Protein AF-A0A3D2C2V0-F1 (afdb_monomer_lite)

pLDDT: mean 75.44, std 15.14, range [34.66, 94.25]

Sequence (99 aa):
LIKAEAEVHQLEEEKLKQAKIVNTLNMNNVMEHIGYFLEHLEELLIDTANPLKRAAFFGLIFDSMPTYAELSSGTPKLAPYLGLKQYFGTDLVPMCEVL

Foldseek 3Di:
DVVVVVVVVVVVVVVVVVVVVVVPPDVVVVVVVVVVCVVCVCCVLPVDPDVVSNVVVVCQQAPDDDDPVCVVVVNGHGDVVVVPPPPPPDPPDDDDDDD

Secondary structure (DSSP, 8-state):
-HHHHHHHHHHHHHHHHHHHHHTT--HHHHHHHHHHHHHTHHHHHHS-S-HHHHHHHHHTTBSSPPPHHHHHHT---B-GGGGGGGS---TTS------

Radius of gyration: 23.15 Å; chains: 1; bounding box: 63×36×58 Å

Structure (mmCIF, N/CA/C/O backbone):
data_AF-A0A3D2C2V0-F1
#
_entry.id   AF-A0A3D2C2V0-F1
#
loop_
_atom_site.group_PDB
_atom_site.id
_atom_site.type_symbol
_atom_site.label_atom_id
_atom_site.label_alt_id
_atom_site.label_comp_id
_atom_site.label_asym_id
_atom_site.label_entity_id
_atom_site.label_seq_id
_atom_site.pdbx_PDB_ins_code
_atom_site.Cartn_x
_atom_site.Cartn_y
_atom_site.Cartn_z
_atom_site.occupancy
_atom_site.B_iso_or_equiv
_atom_site.auth_seq_id
_atom_site.auth_comp_id
_atom_site.auth_asym_id
_atom_site.auth_atom_id
_atom_site.pdbx_PDB_model_num
ATOM 1 N N . LEU A 1 1 ? -36.959 19.236 35.083 1.00 63.09 1 LEU A N 1
ATOM 2 C CA . LEU A 1 1 ? -35.820 19.240 36.025 1.00 63.09 1 LEU A CA 1
ATOM 3 C C . LEU A 1 1 ? -35.274 17.823 36.183 1.00 63.09 1 LEU A C 1
ATOM 5 O O . LEU A 1 1 ? -34.287 17.543 35.527 1.00 63.09 1 LEU A O 1
ATOM 9 N N . ILE A 1 2 ? -36.002 16.889 36.805 1.00 82.44 2 ILE A N 1
ATOM 10 C CA . ILE A 1 2 ? -35.535 15.498 37.037 1.00 82.44 2 ILE A CA 1
ATOM 11 C C . ILE A 1 2 ? -35.073 14.743 35.767 1.00 82.44 2 ILE A C 1
ATOM 13 O O . ILE A 1 2 ? -34.065 14.048 35.793 1.00 82.44 2 ILE A O 1
ATOM 17 N N . LYS A 1 3 ? -35.770 14.885 34.628 1.00 88.94 3 LYS A N 1
ATOM 18 C CA . LYS A 1 3 ? -35.356 14.226 33.368 1.00 88.94 3 LYS A CA 1
ATOM 19 C C . LYS A 1 3 ? -34.037 14.758 32.803 1.00 88.94 3 LYS A C 1
ATOM 21 O O . LYS A 1 3 ? -33.236 13.973 32.320 1.00 88.94 3 LYS A O 1
ATOM 26 N N . ALA A 1 4 ? -33.831 16.072 32.874 1.00 82.06 4 ALA A N 1
ATOM 27 C CA . ALA A 1 4 ? -32.622 16.701 32.349 1.00 82.06 4 ALA A CA 1
ATOM 28 C C . ALA A 1 4 ? -31.400 16.341 33.208 1.00 82.06 4 ALA A C 1
ATOM 30 O O . ALA A 1 4 ? -30.327 16.093 32.678 1.00 82.06 4 ALA A O 1
ATOM 31 N N . GLU A 1 5 ? -31.576 16.244 34.528 1.00 88.25 5 GLU A N 1
ATOM 32 C CA . GLU A 1 5 ? -30.522 15.805 35.454 1.00 88.25 5 GLU A CA 1
ATOM 33 C C . GLU A 1 5 ? -30.117 14.343 35.213 1.00 88.25 5 GLU A C 1
ATOM 35 O O . GLU A 1 5 ? -28.929 14.028 35.203 1.00 88.25 5 GLU A O 1
ATOM 40 N N . ALA A 1 6 ? -31.087 13.461 34.949 1.00 90.62 6 ALA A N 1
ATOM 41 C CA . ALA A 1 6 ? -30.813 12.061 34.627 1.00 90.62 6 ALA A CA 1
ATOM 42 C C . ALA A 1 6 ? -30.048 11.903 33.300 1.00 90.62 6 ALA A C 1
ATOM 44 O O . ALA A 1 6 ? -29.134 11.088 33.205 1.00 90.62 6 ALA A O 1
ATOM 45 N N . GLU A 1 7 ? -30.401 12.699 32.291 1.00 92.50 7 GLU A N 1
ATOM 46 C CA . GLU A 1 7 ? -29.752 12.678 30.978 1.00 92.50 7 GLU A CA 1
ATOM 47 C C . GLU A 1 7 ? -28.306 13.193 31.044 1.00 92.50 7 GLU A C 1
ATOM 49 O O . GLU A 1 7 ? -27.402 12.567 30.493 1.00 92.50 7 GLU A O 1
ATOM 54 N N . VAL A 1 8 ? -28.056 14.271 31.799 1.00 92.94 8 VAL A N 1
ATOM 55 C CA . VAL A 1 8 ? -26.692 14.771 32.046 1.00 92.94 8 VAL A CA 1
ATOM 56 C C . VAL A 1 8 ? -25.840 13.709 32.742 1.00 92.94 8 VAL A C 1
ATOM 58 O O . VAL A 1 8 ? -24.731 13.428 32.293 1.00 92.94 8 VAL A O 1
ATOM 61 N N . HIS A 1 9 ? -26.371 13.059 33.780 1.00 92.31 9 HIS A N 1
ATOM 62 C CA . HIS A 1 9 ? -25.646 12.009 34.496 1.00 92.31 9 HIS A CA 1
ATOM 63 C C . HIS A 1 9 ? -25.314 10.812 33.587 1.00 92.31 9 HIS A C 1
ATOM 65 O O . HIS A 1 9 ? -24.229 10.233 33.677 1.00 92.31 9 HIS A O 1
ATOM 71 N N . GLN A 1 10 ? -26.226 10.432 32.691 1.00 94.06 10 GLN A N 1
ATOM 72 C CA . GLN A 1 10 ? -25.997 9.333 31.755 1.00 94.06 10 GLN A CA 1
ATOM 73 C C . GLN A 1 10 ? -24.884 9.666 30.749 1.00 94.06 10 GLN A C 1
ATOM 75 O O . GLN A 1 10 ? -23.982 8.855 30.530 1.00 94.06 10 GLN A O 1
ATOM 80 N N . LEU A 1 11 ? -24.894 10.885 30.203 1.00 92.25 11 LEU A N 1
ATOM 81 C CA . LEU A 1 11 ? -23.864 11.367 29.279 1.00 92.25 11 LEU A CA 1
ATOM 82 C C . LEU A 1 11 ? -22.484 11.480 29.947 1.00 92.25 11 LEU A C 1
ATOM 84 O O . LEU A 1 11 ? -21.464 11.184 29.320 1.00 92.25 11 LEU A O 1
ATOM 88 N N . GLU A 1 12 ? -22.426 11.870 31.222 1.00 92.75 12 GLU A N 1
ATOM 89 C CA . GLU A 1 12 ? -21.175 11.911 31.987 1.00 92.75 12 GLU A CA 1
ATOM 90 C C . GLU A 1 12 ? -20.579 10.514 32.200 1.00 92.75 12 GLU A C 1
ATOM 92 O O . GLU A 1 12 ? -19.373 10.323 32.012 1.00 92.75 12 GLU A O 1
ATOM 97 N N . GLU A 1 13 ? -21.409 9.514 32.510 1.00 91.38 13 GLU A N 1
ATOM 98 C CA . GLU A 1 13 ? -20.956 8.125 32.615 1.00 91.38 13 GLU A CA 1
ATOM 99 C C . GLU A 1 13 ? -20.445 7.569 31.282 1.00 91.38 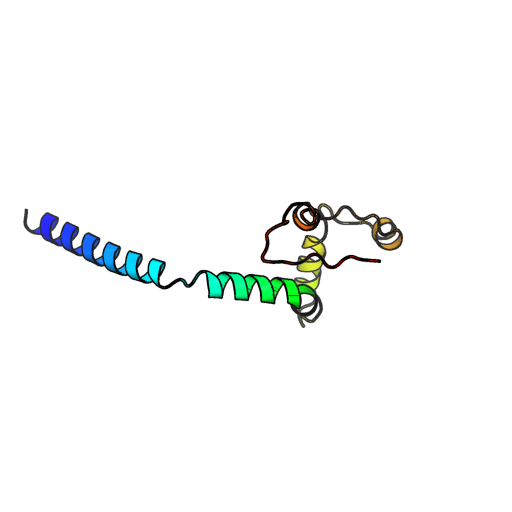13 GLU A C 1
ATOM 101 O O . GLU A 1 13 ? -19.426 6.871 31.248 1.00 91.38 13 GLU A O 1
ATOM 106 N N . GLU A 1 14 ? -21.137 7.854 30.178 1.00 89.44 14 GLU A N 1
ATOM 107 C CA . GLU A 1 14 ? -20.722 7.428 28.839 1.00 89.44 14 GLU A CA 1
ATOM 108 C C . GLU A 1 14 ? -19.392 8.058 28.431 1.00 89.44 14 GLU A C 1
ATOM 110 O O . GLU A 1 14 ? -18.497 7.360 27.943 1.00 89.44 14 GLU A O 1
ATOM 115 N N . LYS A 1 15 ? -19.212 9.351 28.714 1.00 86.69 15 LYS A N 1
ATOM 116 C CA . LYS A 1 15 ? -17.956 10.064 28.473 1.00 86.69 15 LYS A CA 1
ATOM 117 C C . LYS A 1 15 ? -16.808 9.474 29.292 1.00 86.69 15 LYS A C 1
ATOM 119 O O . LYS A 1 15 ? -15.708 9.302 28.767 1.00 86.69 15 LYS A O 1
ATOM 124 N N . LEU A 1 16 ? -17.055 9.113 30.553 1.00 83.31 16 LEU A N 1
ATOM 125 C CA . LEU A 1 16 ? -16.051 8.485 31.412 1.00 83.31 16 LEU A CA 1
ATOM 126 C C . LEU A 1 16 ? -15.664 7.087 30.900 1.00 83.31 16 LEU A C 1
ATOM 128 O O . LEU A 1 16 ? -14.482 6.745 30.876 1.00 83.31 16 LEU A O 1
ATOM 132 N N . LYS A 1 17 ? -16.642 6.296 30.435 1.00 81.00 17 LYS A N 1
ATOM 133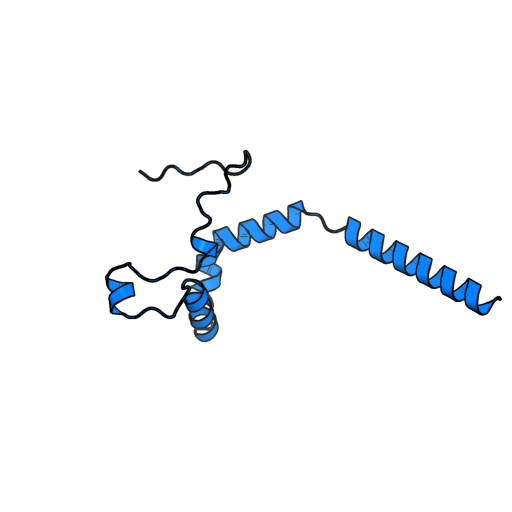 C CA . LYS A 1 17 ? -16.413 4.981 29.810 1.00 81.00 17 LYS A CA 1
ATOM 134 C C . LYS A 1 17 ? -15.595 5.112 28.518 1.00 81.00 17 LYS A C 1
ATOM 136 O O . LYS A 1 17 ? -14.618 4.386 28.351 1.00 81.00 17 LYS A O 1
ATOM 141 N N . GLN A 1 18 ? -15.921 6.072 27.650 1.00 72.69 18 GLN A N 1
ATOM 142 C CA . GLN A 1 18 ? -15.183 6.336 26.406 1.00 72.69 18 GLN A CA 1
ATOM 143 C C . GLN A 1 18 ? -13.754 6.831 26.664 1.00 72.69 18 GLN A C 1
ATOM 145 O O . GLN A 1 18 ? -12.813 6.326 26.055 1.00 72.69 18 GLN A O 1
ATOM 150 N N . ALA A 1 19 ? -13.554 7.741 27.623 1.00 67.31 19 ALA A N 1
ATOM 151 C CA . ALA A 1 19 ? -12.222 8.205 28.016 1.00 67.31 19 ALA A CA 1
ATOM 152 C C . ALA A 1 19 ? -11.350 7.074 28.591 1.00 67.31 19 ALA A C 1
ATOM 154 O O . ALA A 1 19 ? -10.130 7.069 28.413 1.00 67.31 19 ALA A O 1
ATOM 155 N N . LYS A 1 20 ? -11.966 6.088 29.255 1.00 65.44 20 LYS A N 1
ATOM 156 C CA . LYS A 1 20 ? -11.273 4.896 29.756 1.00 65.44 20 LYS A CA 1
ATOM 157 C C . LYS A 1 20 ? -10.825 3.980 28.614 1.00 65.44 20 LYS A C 1
ATOM 159 O O . LYS A 1 20 ? -9.711 3.483 28.665 1.00 65.44 20 LYS A O 1
ATOM 164 N N .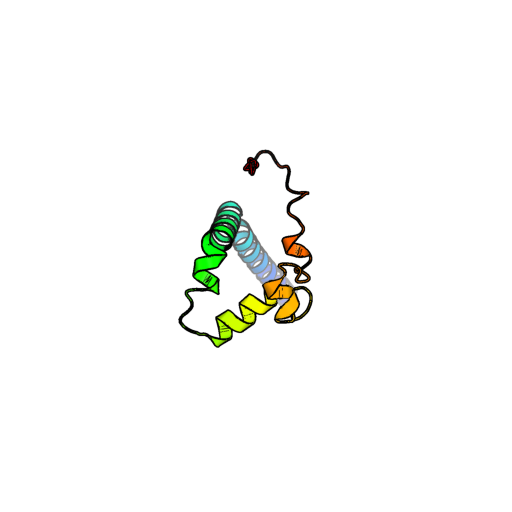 ILE A 1 21 ? -11.641 3.820 27.570 1.00 62.41 21 ILE A N 1
ATOM 165 C CA . ILE A 1 21 ? -11.299 3.037 26.368 1.00 62.41 21 ILE A CA 1
ATOM 166 C C . ILE A 1 21 ? -10.156 3.703 25.586 1.00 62.41 21 ILE A C 1
ATOM 168 O O . ILE A 1 21 ? -9.193 3.036 25.211 1.00 62.41 21 ILE A O 1
ATOM 172 N N . VAL A 1 22 ? -10.199 5.024 25.397 1.00 59.94 22 VAL A N 1
ATOM 173 C CA . VAL A 1 22 ? -9.128 5.756 24.696 1.00 59.94 22 VAL A CA 1
ATOM 174 C C . VAL A 1 22 ? -7.796 5.665 25.455 1.00 59.94 22 VAL A C 1
ATOM 176 O O . VAL A 1 22 ? -6.763 5.441 24.836 1.00 59.94 22 VAL A O 1
ATOM 179 N N . ASN A 1 23 ? -7.813 5.724 26.791 1.00 60.44 23 ASN A N 1
ATOM 180 C CA . ASN A 1 23 ? -6.610 5.521 27.613 1.00 60.44 23 ASN A CA 1
ATOM 181 C C . ASN A 1 23 ? -6.099 4.067 27.646 1.00 60.44 23 ASN A C 1
ATOM 183 O O . ASN A 1 23 ? -4.992 3.829 28.121 1.00 60.44 23 ASN A O 1
ATOM 187 N N . THR A 1 24 ? -6.875 3.090 27.162 1.00 60.44 24 THR A N 1
ATOM 188 C CA . THR A 1 24 ? -6.420 1.689 27.040 1.00 60.44 24 THR A CA 1
ATOM 189 C C . THR A 1 24 ? -5.740 1.382 25.708 1.00 60.44 24 THR A C 1
ATOM 191 O O . THR A 1 24 ? -5.160 0.306 25.562 1.00 60.44 24 THR A O 1
ATOM 194 N N . LEU A 1 25 ? -5.766 2.308 24.743 1.00 67.38 25 LEU A N 1
ATOM 195 C CA . LEU A 1 25 ? -5.000 2.168 23.509 1.00 67.38 25 LEU A CA 1
ATOM 196 C C . LEU A 1 25 ? -3.520 2.411 23.803 1.00 67.38 25 LEU A C 1
ATOM 198 O O . LEU A 1 25 ? -3.049 3.542 23.902 1.00 67.38 25 LEU A O 1
ATOM 202 N N . ASN A 1 26 ? -2.780 1.317 23.952 1.00 80.44 26 ASN A N 1
ATOM 203 C CA . ASN A 1 26 ? -1.336 1.370 24.073 1.00 80.44 26 ASN A CA 1
ATOM 204 C C . ASN A 1 26 ? -0.732 1.707 22.704 1.00 80.44 26 ASN A C 1
ATOM 206 O O . ASN A 1 26 ? -0.667 0.852 21.820 1.00 80.44 26 ASN A O 1
ATOM 210 N N . MET A 1 27 ? -0.287 2.953 22.538 1.00 79.69 27 MET A N 1
ATOM 211 C CA . MET A 1 27 ? 0.323 3.422 21.292 1.00 79.69 27 MET A CA 1
ATOM 212 C C . MET A 1 27 ? 1.547 2.585 20.888 1.00 79.69 27 MET A C 1
ATOM 214 O O . MET A 1 27 ? 1.781 2.402 19.699 1.00 79.69 27 MET A O 1
ATOM 218 N N . ASN A 1 28 ? 2.278 2.000 21.843 1.00 80.19 28 ASN A N 1
ATOM 219 C CA . ASN A 1 28 ? 3.406 1.120 21.530 1.00 80.19 28 ASN A CA 1
ATOM 220 C C . ASN A 1 28 ? 2.943 -0.146 20.799 1.00 80.19 28 ASN A C 1
ATOM 222 O O . ASN A 1 28 ? 3.554 -0.514 19.804 1.00 80.19 28 ASN A O 1
ATOM 226 N N . ASN A 1 29 ? 1.817 -0.743 21.211 1.00 82.38 29 ASN A N 1
ATOM 227 C CA . ASN A 1 29 ? 1.240 -1.893 20.503 1.00 82.38 29 ASN A CA 1
ATOM 228 C C . ASN A 1 29 ? 0.803 -1.514 19.082 1.00 82.38 29 ASN A C 1
ATOM 230 O O . ASN A 1 29 ? 0.935 -2.314 18.163 1.00 82.38 29 ASN A O 1
ATOM 234 N N . VAL A 1 30 ? 0.278 -0.299 18.888 1.00 82.31 30 VAL A N 1
ATOM 235 C CA . VAL A 1 30 ? -0.112 0.191 17.556 1.00 82.31 30 VAL A CA 1
ATOM 236 C C . VAL A 1 30 ? 1.119 0.328 16.660 1.00 82.31 30 VAL A C 1
ATOM 238 O O . VAL A 1 30 ? 1.104 -0.143 15.526 1.00 82.31 30 VAL A O 1
ATOM 241 N N . MET A 1 31 ? 2.192 0.928 17.176 1.00 82.62 31 MET A N 1
ATOM 242 C CA . MET A 1 31 ? 3.440 1.110 16.433 1.00 82.62 31 MET A CA 1
ATOM 243 C C . MET A 1 31 ? 4.133 -0.218 16.123 1.00 82.62 31 MET A C 1
ATOM 245 O O . MET A 1 31 ? 4.620 -0.387 15.011 1.00 82.62 31 MET A O 1
ATOM 249 N N . GLU A 1 32 ? 4.123 -1.174 17.052 1.00 85.75 32 GLU A N 1
ATOM 250 C CA . GLU A 1 32 ? 4.638 -2.530 16.832 1.00 85.75 32 GLU A CA 1
ATOM 251 C C . GLU A 1 32 ? 3.862 -3.246 15.718 1.00 85.75 32 GLU A C 1
ATOM 253 O O . GLU A 1 32 ? 4.460 -3.847 14.829 1.00 85.75 32 GLU A O 1
ATOM 258 N N . HIS A 1 33 ? 2.533 -3.106 15.694 1.00 79.88 33 HIS A N 1
ATOM 259 C CA . HIS A 1 33 ? 1.703 -3.686 14.638 1.00 79.88 33 HIS A CA 1
ATOM 260 C C . HIS A 1 33 ? 1.974 -3.060 13.266 1.00 79.88 33 HIS A C 1
ATOM 262 O O . HIS A 1 33 ? 2.041 -3.769 12.263 1.00 79.88 33 HIS A O 1
ATOM 268 N N . ILE A 1 34 ? 2.139 -1.734 13.218 1.00 79.38 34 ILE A N 1
ATOM 269 C CA . ILE A 1 34 ? 2.499 -1.018 11.989 1.00 79.38 34 ILE A CA 1
ATOM 270 C C . ILE A 1 34 ? 3.892 -1.450 11.516 1.00 79.38 34 ILE A C 1
ATOM 272 O O . ILE A 1 34 ? 4.059 -1.737 10.334 1.00 79.38 34 ILE A O 1
ATOM 276 N N . GLY A 1 35 ? 4.868 -1.533 12.423 1.00 81.19 35 GLY A N 1
ATOM 277 C CA . GLY A 1 35 ? 6.228 -1.982 12.119 1.00 81.19 35 GLY A CA 1
ATOM 278 C C . GLY A 1 35 ? 6.236 -3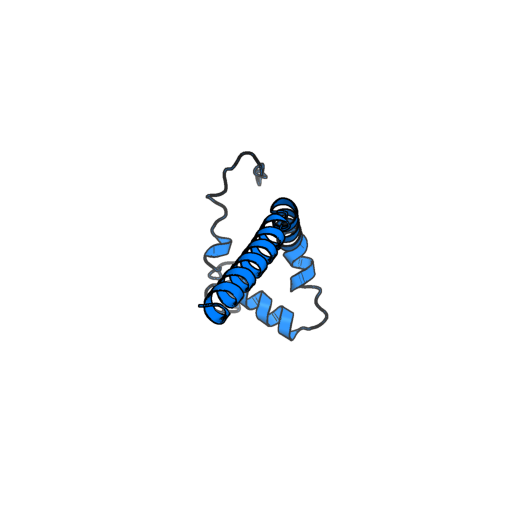.387 11.528 1.00 81.19 35 GLY A C 1
ATOM 279 O O . GLY A 1 35 ? 6.692 -3.572 10.404 1.00 81.19 35 GLY A O 1
ATOM 280 N N . TYR A 1 36 ? 5.609 -4.342 12.218 1.00 82.25 36 TYR A N 1
ATOM 281 C CA . TYR A 1 36 ? 5.467 -5.718 11.745 1.00 82.25 36 TYR A CA 1
ATOM 282 C C . TYR A 1 36 ? 4.828 -5.794 10.350 1.00 82.25 36 TYR A C 1
ATOM 284 O O . TYR A 1 36 ? 5.331 -6.491 9.470 1.00 82.25 36 TYR A O 1
ATOM 292 N N . PHE A 1 37 ? 3.750 -5.037 10.120 1.00 77.62 37 PHE A N 1
ATOM 293 C CA . PHE A 1 37 ? 3.057 -5.002 8.831 1.00 77.62 37 PHE A CA 1
ATOM 294 C C . PHE A 1 37 ? 3.944 -4.476 7.694 1.00 77.62 37 PHE A C 1
ATOM 296 O O . PHE A 1 37 ? 3.872 -4.978 6.574 1.00 77.62 37 PHE A O 1
ATOM 303 N N . LEU A 1 38 ? 4.772 -3.465 7.968 1.00 77.00 38 LEU A N 1
ATOM 304 C CA . LEU A 1 38 ? 5.697 -2.899 6.985 1.00 77.00 38 LEU A CA 1
ATOM 305 C C . LEU A 1 38 ? 6.909 -3.806 6.737 1.00 77.00 38 LEU A C 1
ATOM 307 O O . LEU A 1 38 ? 7.363 -3.899 5.600 1.00 77.00 38 LEU A O 1
ATOM 311 N N . GLU A 1 39 ? 7.407 -4.493 7.765 1.00 77.56 39 GLU A N 1
ATOM 312 C CA . GLU A 1 39 ? 8.512 -5.456 7.654 1.00 77.56 39 GLU A CA 1
ATOM 313 C C . GLU A 1 39 ? 8.115 -6.709 6.861 1.00 77.56 39 GLU A C 1
ATOM 315 O O . GLU A 1 39 ? 8.910 -7.216 6.076 1.00 77.56 39 GLU A O 1
ATOM 320 N N . HIS A 1 40 ? 6.869 -7.168 7.008 1.00 77.19 40 HIS A N 1
ATOM 321 C CA . HIS A 1 40 ? 6.349 -8.389 6.374 1.00 77.19 40 HIS A CA 1
ATOM 322 C C . HIS A 1 40 ? 5.415 -8.068 5.199 1.00 77.19 40 HIS A C 1
ATOM 324 O O . HIS A 1 40 ? 4.565 -8.872 4.806 1.00 77.19 40 HIS A O 1
ATOM 330 N N . LEU A 1 41 ? 5.555 -6.870 4.625 1.00 70.62 41 LEU A N 1
ATOM 331 C CA . LEU A 1 41 ? 4.716 -6.404 3.527 1.00 70.62 41 LEU A CA 1
ATOM 332 C C . LEU A 1 41 ? 4.820 -7.349 2.319 1.00 70.62 41 LEU A C 1
ATOM 334 O O . LEU A 1 41 ? 3.821 -7.644 1.675 1.00 70.62 41 LEU A O 1
ATOM 338 N N . GLU A 1 42 ? 6.009 -7.878 2.033 1.00 63.44 42 GLU A N 1
ATOM 339 C CA . GLU A 1 42 ? 6.211 -8.835 0.942 1.00 63.44 42 GLU A CA 1
ATOM 340 C C . GLU A 1 42 ? 5.375 -10.109 1.133 1.00 63.44 42 GLU A C 1
ATOM 342 O O . GLU A 1 42 ? 4.633 -10.497 0.234 1.00 63.44 42 GLU A O 1
ATOM 347 N N . GLU A 1 43 ? 5.403 -10.708 2.322 1.00 66.56 43 GLU A N 1
ATOM 348 C CA . GLU A 1 43 ? 4.623 -11.908 2.650 1.00 66.56 43 GLU A CA 1
ATOM 349 C C . GLU A 1 43 ? 3.113 -11.630 2.560 1.00 66.56 43 GLU A C 1
ATOM 351 O O . GLU A 1 43 ? 2.346 -12.405 1.986 1.00 66.56 43 GLU A O 1
ATOM 356 N N . LEU A 1 44 ? 2.675 -10.464 3.041 1.00 62.38 44 LEU A N 1
ATOM 357 C CA . LEU A 1 44 ? 1.267 -10.061 3.037 1.00 62.38 44 LEU A CA 1
ATOM 358 C C . LEU A 1 44 ? 0.727 -9.709 1.645 1.00 62.38 44 LEU A C 1
ATOM 360 O O . LEU A 1 44 ? -0.459 -9.914 1.376 1.00 62.38 44 LEU A O 1
ATOM 364 N N . LEU A 1 45 ? 1.554 -9.160 0.755 1.00 62.94 45 LEU A N 1
ATOM 365 C CA . LEU A 1 45 ? 1.117 -8.770 -0.586 1.00 62.94 45 LEU A CA 1
ATOM 366 C C . LEU A 1 45 ? 1.360 -9.884 -1.613 1.00 62.94 45 LEU A C 1
ATOM 368 O O . LEU A 1 45 ? 0.525 -10.072 -2.499 1.00 62.94 45 LEU A O 1
ATOM 372 N N . ILE A 1 46 ? 2.451 -10.646 -1.495 1.00 62.28 46 ILE A N 1
ATOM 373 C CA . ILE A 1 46 ? 2.874 -11.650 -2.483 1.00 62.28 46 ILE A CA 1
ATOM 374 C C . ILE A 1 46 ? 2.340 -13.052 -2.155 1.00 62.28 46 ILE A C 1
ATOM 376 O O . ILE A 1 46 ? 1.880 -13.732 -3.084 1.00 62.28 46 ILE A O 1
ATOM 380 N N . ASP A 1 47 ? 2.317 -13.450 -0.876 1.00 61.81 47 ASP A N 1
ATOM 381 C CA . ASP A 1 47 ? 1.946 -14.807 -0.425 1.00 61.81 47 ASP A CA 1
ATOM 382 C C . ASP A 1 47 ? 0.445 -14.960 -0.098 1.00 61.81 47 ASP A C 1
ATOM 384 O O . ASP A 1 47 ? -0.029 -15.955 0.454 1.00 61.81 47 ASP A O 1
ATOM 388 N N . THR A 1 48 ? -0.375 -13.978 -0.488 1.00 61.16 48 THR A N 1
ATOM 389 C CA . THR A 1 48 ? -1.829 -14.126 -0.395 1.00 61.16 48 THR A CA 1
ATOM 390 C C . THR A 1 48 ? -2.341 -15.105 -1.451 1.00 61.16 48 THR A C 1
ATOM 392 O O . THR A 1 48 ? -2.235 -14.876 -2.654 1.00 61.16 48 THR A O 1
ATOM 395 N N . ALA A 1 49 ? -3.029 -16.162 -1.005 1.00 63.53 49 ALA A N 1
ATOM 396 C CA . ALA A 1 49 ? -3.704 -17.138 -1.872 1.00 63.53 49 ALA A CA 1
ATOM 397 C C . ALA A 1 49 ? -4.750 -16.517 -2.830 1.00 63.53 49 ALA A C 1
ATOM 399 O O . ALA A 1 49 ? -5.264 -17.196 -3.718 1.00 63.53 49 ALA A O 1
ATOM 400 N N . ASN A 1 50 ? -5.094 -15.234 -2.653 1.00 77.31 50 ASN A N 1
ATOM 401 C CA . ASN A 1 50 ? -6.036 -14.511 -3.498 1.00 77.31 50 ASN A CA 1
ATOM 402 C C . ASN A 1 50 ? -5.297 -13.628 -4.529 1.00 77.31 50 ASN A C 1
ATOM 404 O O . ASN A 1 50 ? -4.893 -12.507 -4.200 1.00 77.31 50 ASN A O 1
ATOM 408 N N . PRO A 1 51 ? -5.194 -14.067 -5.796 1.00 76.12 51 PRO A N 1
ATOM 409 C CA . PRO A 1 51 ? -4.469 -13.335 -6.834 1.00 76.12 51 PRO A CA 1
ATOM 410 C C . PRO A 1 51 ? -5.076 -11.963 -7.164 1.00 76.12 51 PRO A C 1
ATOM 412 O O . PRO A 1 51 ? -4.351 -11.079 -7.617 1.00 76.12 51 PRO A O 1
ATOM 415 N N . LEU A 1 52 ? -6.374 -11.747 -6.910 1.00 80.06 52 LEU A N 1
ATOM 416 C CA . LEU A 1 52 ? -7.016 -10.444 -7.124 1.00 80.06 52 LEU A CA 1
ATOM 417 C C . LEU A 1 52 ? -6.575 -9.420 -6.078 1.00 80.06 52 LEU A C 1
ATOM 419 O O . LEU A 1 52 ? -6.330 -8.265 -6.419 1.00 80.06 52 LEU A O 1
ATOM 423 N N . LYS A 1 53 ? -6.432 -9.838 -4.815 1.00 76.31 53 LYS A N 1
ATOM 424 C CA . LYS A 1 53 ? -5.911 -8.959 -3.758 1.00 76.31 53 LYS A CA 1
ATOM 425 C C . LYS A 1 53 ? -4.456 -8.595 -4.025 1.00 76.31 53 LYS A C 1
ATOM 427 O O . LYS A 1 53 ? -4.116 -7.420 -3.963 1.00 76.31 53 LYS A O 1
ATOM 432 N N . ARG A 1 54 ? -3.635 -9.568 -4.427 1.00 75.06 54 ARG A N 1
ATOM 433 C CA . ARG A 1 54 ? -2.247 -9.324 -4.839 1.00 75.06 54 ARG A CA 1
ATOM 434 C C . ARG A 1 54 ? -2.148 -8.329 -5.995 1.00 75.06 54 ARG A C 1
ATOM 436 O O . ARG A 1 54 ? -1.327 -7.423 -5.941 1.00 75.06 54 ARG A O 1
ATOM 443 N N . ALA A 1 55 ? -3.000 -8.454 -7.012 1.00 79.94 55 ALA A N 1
ATOM 444 C CA . ALA A 1 55 ? -3.039 -7.493 -8.115 1.00 79.94 55 ALA A CA 1
ATOM 445 C C . ALA A 1 55 ? -3.438 -6.081 -7.645 1.00 79.94 55 ALA A C 1
ATOM 447 O O . ALA A 1 55 ? -2.821 -5.102 -8.060 1.00 79.94 55 ALA A O 1
ATOM 448 N N . ALA A 1 56 ? -4.424 -5.972 -6.748 1.00 81.94 56 ALA A N 1
ATOM 449 C CA . ALA A 1 56 ? -4.818 -4.689 -6.166 1.00 81.94 56 ALA A CA 1
ATOM 450 C C . ALA A 1 56 ? -3.673 -4.049 -5.362 1.00 81.94 56 ALA A C 1
ATOM 452 O O . ALA A 1 56 ? -3.404 -2.860 -5.510 1.00 81.94 56 ALA A O 1
ATOM 453 N N . PHE A 1 57 ? -2.959 -4.846 -4.567 1.00 80.75 57 PHE A N 1
ATOM 454 C CA . PHE A 1 57 ? -1.806 -4.404 -3.788 1.00 80.75 57 PHE A CA 1
ATOM 455 C C . PHE A 1 57 ? -0.598 -4.029 -4.645 1.00 80.75 57 PHE A C 1
ATOM 457 O O . PHE A 1 57 ? 0.045 -3.021 -4.373 1.00 80.75 57 PHE A O 1
ATOM 464 N N . PHE A 1 58 ? -0.328 -4.776 -5.715 1.00 83.06 58 PHE A N 1
ATOM 465 C CA . PHE A 1 58 ? 0.692 -4.418 -6.698 1.00 83.06 58 PHE A CA 1
ATOM 466 C C . PHE A 1 58 ? 0.421 -3.036 -7.309 1.00 83.06 58 PHE A C 1
ATOM 468 O O . PHE A 1 58 ? 1.343 -2.246 -7.486 1.00 83.06 58 PHE A O 1
ATOM 475 N N . GLY A 1 59 ? -0.850 -2.700 -7.552 1.00 85.25 59 GLY A N 1
ATOM 476 C CA . GLY A 1 59 ? -1.251 -1.369 -8.007 1.00 85.25 59 GLY A CA 1
ATOM 477 C C . GLY A 1 59 ? -0.877 -0.242 -7.038 1.00 85.25 59 GLY A C 1
ATOM 478 O O . GLY A 1 59 ? -0.526 0.840 -7.494 1.00 85.25 59 GLY A O 1
ATOM 479 N N . LEU A 1 60 ? -0.874 -0.494 -5.722 1.00 86.12 60 LEU A N 1
ATOM 480 C CA . LEU A 1 60 ? -0.500 0.503 -4.708 1.00 86.12 60 LEU A CA 1
ATOM 481 C C . LEU A 1 60 ? 0.990 0.872 -4.751 1.00 86.12 60 LEU A C 1
ATOM 483 O O . LEU A 1 60 ? 1.402 1.847 -4.134 1.00 86.12 60 LEU A O 1
ATOM 487 N N . ILE A 1 61 ? 1.836 0.124 -5.451 1.00 86.25 61 ILE A N 1
ATOM 488 C CA . ILE A 1 61 ? 3.261 0.466 -5.551 1.00 86.25 61 ILE A CA 1
ATOM 489 C C . ILE A 1 61 ? 3.461 1.691 -6.459 1.00 86.25 61 ILE A C 1
ATOM 491 O O . ILE A 1 61 ? 4.434 2.435 -6.315 1.00 86.25 61 ILE A O 1
ATOM 495 N N . PHE A 1 62 ? 2.527 1.945 -7.375 1.00 90.94 62 PHE A N 1
ATOM 496 C CA . PHE A 1 62 ? 2.695 2.916 -8.445 1.00 90.94 62 PHE A CA 1
ATOM 497 C C . PHE A 1 62 ? 1.720 4.086 -8.306 1.00 90.94 62 PHE A C 1
ATOM 499 O O . PHE A 1 62 ? 0.561 3.913 -7.947 1.00 90.94 62 PHE A O 1
ATOM 506 N N . ASP A 1 63 ? 2.189 5.290 -8.628 1.00 92.25 63 ASP A N 1
ATOM 507 C CA . ASP A 1 63 ? 1.349 6.494 -8.709 1.00 92.25 63 ASP A CA 1
ATOM 508 C C . ASP A 1 63 ? 0.383 6.417 -9.905 1.00 92.25 63 ASP A C 1
ATOM 510 O O . ASP A 1 63 ? -0.721 6.955 -9.891 1.00 92.25 63 ASP A O 1
ATOM 514 N N . SER A 1 64 ? 0.797 5.702 -10.951 1.00 90.56 64 SER A N 1
ATOM 515 C CA . SER A 1 64 ? 0.006 5.410 -12.144 1.00 90.56 64 SER A CA 1
ATOM 516 C C . SER A 1 64 ? 0.332 4.012 -12.655 1.00 90.56 64 SER A C 1
ATOM 518 O O . SER A 1 64 ? 1.460 3.553 -12.492 1.00 90.56 64 SER A O 1
ATOM 520 N N . MET A 1 65 ? -0.624 3.347 -13.312 1.00 89.44 65 MET A N 1
ATOM 521 C CA . MET A 1 65 ? -0.419 1.989 -13.826 1.00 89.44 65 MET A CA 1
ATOM 522 C C . MET A 1 65 ? 0.777 1.941 -14.796 1.00 89.44 65 MET A C 1
ATOM 524 O O . MET A 1 65 ? 0.726 2.613 -15.828 1.00 89.44 65 MET A O 1
ATOM 528 N N . PRO A 1 66 ? 1.836 1.170 -14.488 1.00 90.69 66 PRO A N 1
ATOM 529 C CA . PRO A 1 66 ? 3.036 1.141 -15.309 1.00 90.69 66 PRO A CA 1
ATOM 530 C C . PRO A 1 66 ? 2.829 0.276 -16.554 1.00 90.69 66 PRO A C 1
ATOM 532 O O . PRO A 1 66 ? 2.088 -0.710 -16.554 1.00 90.69 66 PRO A O 1
ATOM 535 N N . THR A 1 67 ? 3.534 0.621 -17.621 1.00 93.50 67 THR A N 1
ATOM 536 C CA . THR A 1 67 ? 3.667 -0.215 -18.812 1.00 93.50 67 THR A CA 1
ATOM 537 C C . THR A 1 67 ? 4.716 -1.305 -18.596 1.00 93.50 67 THR A C 1
ATOM 539 O O . THR A 1 67 ? 5.618 -1.186 -17.766 1.00 93.50 67 THR A O 1
ATOM 542 N N . TYR A 1 68 ? 4.649 -2.371 -19.396 1.00 91.31 68 TYR A N 1
ATOM 543 C CA . TYR A 1 68 ? 5.665 -3.427 -19.361 1.00 91.31 68 TYR A CA 1
ATOM 544 C C . TYR A 1 68 ? 7.082 -2.891 -19.622 1.00 91.31 68 TYR A C 1
ATOM 546 O O . TYR A 1 68 ? 8.033 -3.338 -18.988 1.00 91.31 68 TYR A O 1
ATOM 554 N N . ALA A 1 69 ? 7.223 -1.916 -20.526 1.00 94.25 69 ALA A N 1
ATOM 555 C CA . ALA A 1 69 ? 8.514 -1.311 -20.831 1.00 94.25 69 ALA A CA 1
ATOM 556 C C . ALA A 1 69 ? 9.108 -0.601 -19.606 1.00 94.25 69 ALA A C 1
ATOM 558 O O . ALA A 1 69 ? 10.275 -0.822 -19.310 1.00 94.25 69 ALA A O 1
ATOM 559 N N . GLU A 1 70 ? 8.302 0.166 -18.862 1.00 89.44 70 GLU A N 1
ATOM 560 C CA . GLU A 1 70 ? 8.732 0.857 -17.635 1.00 89.44 70 GLU A CA 1
ATOM 561 C C . GLU A 1 70 ? 9.103 -0.115 -16.514 1.00 89.44 70 GLU A C 1
ATOM 563 O O . GLU A 1 70 ? 10.059 0.123 -15.777 1.00 89.44 70 GLU A O 1
ATOM 568 N N . LEU A 1 71 ? 8.366 -1.224 -16.396 1.00 88.88 71 LEU A N 1
ATOM 569 C CA . LEU A 1 71 ? 8.711 -2.299 -15.467 1.00 88.88 71 LEU A CA 1
ATOM 570 C C . LEU A 1 71 ? 10.045 -2.947 -15.852 1.00 88.88 71 LEU A C 1
ATOM 572 O O . LEU A 1 71 ? 10.908 -3.132 -14.999 1.00 88.88 71 LEU A O 1
ATOM 576 N N . SER A 1 72 ? 10.235 -3.254 -17.137 1.00 88.19 72 SER A N 1
ATOM 577 C CA . SER A 1 72 ? 11.462 -3.871 -17.643 1.00 88.19 72 SER A CA 1
ATOM 578 C C . SER A 1 72 ? 12.674 -2.943 -17.556 1.00 88.19 72 SER A C 1
ATOM 580 O O . SER A 1 72 ? 13.785 -3.433 -17.373 1.00 88.19 72 SER A O 1
ATOM 582 N N . SER A 1 73 ? 12.489 -1.631 -17.715 1.00 90.31 73 SER A N 1
ATOM 583 C CA . SER A 1 73 ? 13.556 -0.633 -17.582 1.00 90.31 73 SER A CA 1
ATOM 584 C C . SER A 1 73 ? 13.807 -0.212 -16.135 1.00 90.31 73 SER A C 1
ATOM 586 O O . SER A 1 73 ? 14.781 0.492 -15.880 1.00 90.31 73 SER A O 1
ATOM 588 N N . GLY A 1 74 ? 12.947 -0.613 -15.193 1.00 86.69 74 GLY A N 1
ATOM 589 C CA . GLY A 1 74 ? 13.043 -0.210 -13.790 1.00 86.69 74 GLY A CA 1
ATOM 590 C C . GLY A 1 74 ? 12.727 1.269 -13.555 1.00 86.69 74 GLY A C 1
ATOM 591 O O . GLY A 1 74 ? 13.182 1.842 -12.570 1.00 86.69 74 GLY A O 1
ATOM 592 N N . THR A 1 75 ? 11.951 1.899 -14.442 1.00 90.69 75 THR A N 1
ATOM 593 C CA . THR A 1 75 ? 11.574 3.319 -14.347 1.00 90.69 75 THR A CA 1
ATOM 594 C C . THR A 1 75 ? 10.066 3.566 -14.158 1.00 90.69 75 THR A C 1
ATOM 596 O O . THR A 1 75 ? 9.554 4.525 -14.739 1.00 90.69 75 THR A O 1
ATOM 599 N N . PRO A 1 76 ? 9.303 2.747 -13.401 1.00 91.75 76 P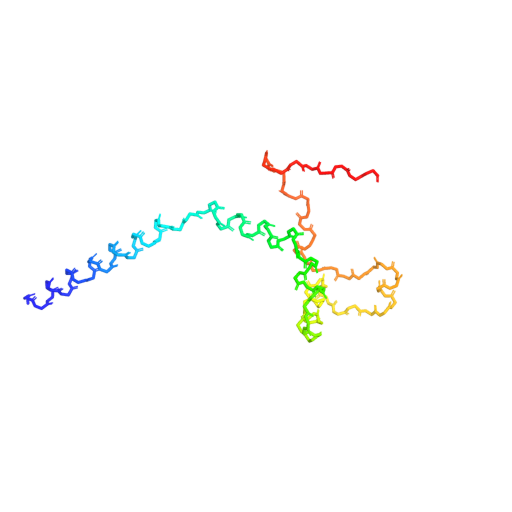RO A N 1
ATOM 600 C CA . PRO A 1 76 ? 7.894 3.033 -13.173 1.00 91.75 76 PRO A CA 1
ATOM 601 C C . PRO A 1 76 ? 7.727 4.205 -12.197 1.00 91.75 76 PRO A C 1
ATOM 603 O O . PRO A 1 76 ? 8.535 4.415 -11.288 1.00 91.75 76 PRO A O 1
ATOM 606 N N . LYS A 1 77 ? 6.639 4.961 -12.349 1.00 90.69 77 LYS A N 1
ATOM 607 C CA . LYS A 1 77 ? 6.313 6.056 -11.433 1.00 90.69 77 LYS A CA 1
ATOM 608 C C . LYS A 1 77 ? 5.788 5.494 -10.109 1.00 90.69 77 LYS A C 1
ATOM 610 O O . LYS A 1 77 ? 4.650 5.035 -10.039 1.00 90.69 77 LYS A O 1
ATOM 615 N N . LEU A 1 78 ? 6.618 5.511 -9.069 1.00 89.00 78 LEU A N 1
ATOM 616 C CA . LEU A 1 78 ? 6.260 5.005 -7.740 1.00 89.00 78 LEU A CA 1
ATOM 617 C C . LEU A 1 78 ? 5.300 5.946 -7.007 1.00 89.00 78 LEU A C 1
ATOM 619 O O . LEU A 1 78 ? 5.349 7.163 -7.195 1.00 89.00 78 LEU A O 1
ATOM 623 N N . ALA A 1 79 ? 4.453 5.377 -6.148 1.00 89.06 79 ALA A N 1
ATOM 624 C CA . ALA A 1 79 ? 3.533 6.145 -5.321 1.00 89.06 79 ALA A CA 1
ATOM 625 C C . ALA A 1 79 ? 4.295 7.113 -4.382 1.00 89.06 79 ALA A C 1
ATOM 627 O O . ALA A 1 79 ? 5.326 6.726 -3.819 1.00 89.06 79 ALA A O 1
ATOM 628 N N . PRO A 1 80 ? 3.801 8.348 -4.147 1.00 85.25 80 PRO A N 1
ATOM 629 C CA . PRO A 1 80 ? 4.538 9.379 -3.404 1.00 85.25 80 PRO A CA 1
ATOM 630 C C . PRO A 1 80 ? 4.993 8.964 -1.999 1.00 85.25 80 PRO A C 1
ATOM 632 O O . PRO A 1 80 ? 6.050 9.393 -1.540 1.00 85.25 80 PRO A O 1
ATOM 635 N N . TYR A 1 81 ? 4.230 8.100 -1.323 1.00 78.25 81 TYR A N 1
ATOM 636 C CA . TYR A 1 81 ? 4.563 7.619 0.020 1.00 78.25 81 TYR A CA 1
ATOM 637 C C . TYR A 1 81 ? 5.754 6.654 0.059 1.00 78.25 81 TYR A C 1
ATOM 639 O O . TYR A 1 81 ? 6.407 6.554 1.094 1.00 78.25 81 TYR A O 1
ATOM 647 N N . LEU A 1 82 ? 6.094 5.991 -1.052 1.00 77.25 82 LEU A N 1
ATOM 648 C CA . LEU A 1 82 ? 7.311 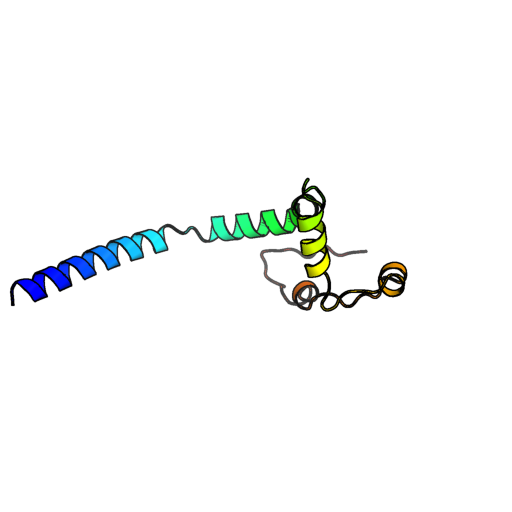5.175 -1.148 1.00 77.25 82 LEU A CA 1
ATOM 649 C C . LEU A 1 82 ? 8.575 6.040 -1.277 1.00 77.25 82 LEU A C 1
ATOM 651 O O . LEU A 1 82 ? 9.667 5.607 -0.917 1.00 77.25 82 LEU A O 1
ATOM 655 N N . GLY A 1 83 ? 8.430 7.284 -1.745 1.00 65.31 83 GLY A N 1
ATOM 656 C CA . GLY A 1 83 ? 9.514 8.263 -1.857 1.00 65.31 83 GLY A CA 1
ATOM 657 C C . GLY A 1 83 ? 9.881 8.960 -0.542 1.00 65.31 83 GLY A C 1
ATOM 658 O O . GLY A 1 83 ? 10.822 9.748 -0.513 1.00 65.31 83 GLY A O 1
ATOM 659 N N . LEU A 1 84 ? 9.184 8.675 0.565 1.00 65.25 84 LEU A N 1
ATOM 660 C CA . LEU A 1 84 ? 9.388 9.352 1.855 1.00 65.25 84 LEU A CA 1
ATOM 661 C C . LEU A 1 84 ? 10.632 8.882 2.629 1.00 65.25 84 LEU A C 1
ATOM 663 O O . LEU A 1 84 ? 10.844 9.307 3.765 1.00 65.25 84 LEU A O 1
ATOM 667 N N . LYS A 1 85 ? 11.495 8.060 2.015 1.00 54.84 85 LYS A N 1
ATOM 668 C CA . LYS A 1 85 ? 12.707 7.491 2.633 1.00 54.84 85 LYS A CA 1
ATOM 669 C C . LYS A 1 85 ? 13.663 8.551 3.215 1.00 54.84 85 LYS A C 1
ATOM 671 O O . LYS A 1 85 ? 14.505 8.218 4.037 1.00 54.84 85 LYS A O 1
ATOM 676 N N . GLN A 1 86 ? 13.540 9.817 2.810 1.00 51.09 86 GLN A N 1
ATOM 677 C CA . GLN A 1 86 ? 14.508 10.872 3.120 1.00 51.09 86 GLN A CA 1
ATOM 678 C C . GLN A 1 86 ? 14.217 11.693 4.395 1.00 51.09 86 GLN A C 1
ATOM 680 O O . GLN A 1 86 ? 15.065 12.493 4.778 1.00 51.09 86 GLN A O 1
ATOM 685 N N . TYR A 1 87 ? 13.075 11.512 5.079 1.00 48.72 87 TYR A N 1
ATOM 686 C CA . TYR A 1 87 ? 12.683 12.400 6.197 1.00 48.72 87 TYR A CA 1
ATOM 687 C C . TYR A 1 87 ? 12.533 11.747 7.578 1.00 48.72 87 TYR A C 1
ATOM 689 O O . TYR A 1 87 ? 12.337 12.464 8.557 1.00 48.72 87 TYR A O 1
ATOM 697 N N . PHE A 1 88 ? 12.687 10.429 7.711 1.00 48.81 88 PHE A N 1
ATOM 698 C CA . PHE A 1 88 ? 12.620 9.760 9.019 1.00 48.81 88 PHE A CA 1
ATOM 699 C C . PHE A 1 88 ? 14.008 9.591 9.647 1.00 48.81 88 PHE A C 1
ATOM 701 O O . PHE A 1 88 ? 14.432 8.492 9.983 1.00 48.81 88 PHE A O 1
ATOM 708 N N . GLY A 1 89 ? 14.730 10.701 9.809 1.00 47.84 89 GLY A N 1
ATOM 709 C CA . GLY A 1 89 ? 15.870 10.770 10.719 1.00 47.84 89 GLY A CA 1
ATOM 710 C C . GLY A 1 89 ? 15.367 11.014 12.138 1.00 47.84 89 GLY A C 1
ATOM 711 O O . GLY A 1 89 ? 15.322 12.155 12.586 1.00 47.84 89 GLY A O 1
ATOM 712 N N . THR A 1 90 ? 14.947 9.959 12.829 1.00 50.94 90 THR A N 1
ATOM 713 C CA . THR A 1 90 ? 14.709 10.000 14.280 1.00 50.94 90 THR A CA 1
ATOM 714 C C . THR A 1 90 ? 15.518 8.897 14.938 1.00 50.94 90 THR A C 1
ATOM 716 O O . THR A 1 90 ? 15.618 7.812 14.368 1.00 50.94 90 THR A O 1
ATOM 719 N N . ASP A 1 91 ? 16.031 9.156 16.143 1.00 53.09 91 ASP A N 1
ATOM 720 C CA . ASP A 1 91 ? 16.960 8.315 16.927 1.00 53.09 91 ASP A CA 1
ATOM 721 C C . ASP A 1 91 ? 16.523 6.849 17.159 1.00 53.09 91 ASP A C 1
ATOM 723 O O . ASP A 1 91 ? 17.261 6.064 17.748 1.00 53.09 91 ASP A O 1
ATOM 727 N N . LEU A 1 92 ? 15.322 6.469 16.716 1.00 52.34 92 LEU A N 1
ATOM 728 C CA . LEU A 1 92 ? 14.703 5.161 16.918 1.00 52.34 92 LEU A CA 1
ATOM 729 C C . LEU A 1 92 ? 14.877 4.190 15.739 1.00 52.34 92 LEU A C 1
ATOM 731 O O . LEU A 1 92 ? 14.616 3.003 15.915 1.00 52.34 92 LEU A O 1
ATOM 735 N N . VAL A 1 93 ? 15.303 4.654 14.556 1.00 50.72 93 VAL A N 1
ATOM 736 C CA . VAL A 1 93 ? 15.506 3.785 13.382 1.00 50.72 93 VAL A CA 1
ATOM 737 C C . VAL A 1 93 ? 16.871 4.082 12.755 1.00 50.72 93 VAL A C 1
ATOM 739 O O . VAL A 1 93 ? 17.004 5.059 12.016 1.00 50.72 93 VAL A O 1
ATOM 742 N N . PRO A 1 94 ? 17.913 3.285 13.053 1.00 45.53 94 PRO A N 1
ATOM 743 C CA . PRO A 1 94 ? 19.213 3.469 12.428 1.00 45.53 94 PRO A CA 1
ATOM 744 C C . PRO A 1 94 ? 19.129 3.162 10.927 1.00 45.53 94 PRO A C 1
ATOM 746 O O . PRO A 1 94 ? 18.558 2.158 10.502 1.00 45.53 94 PRO A O 1
ATOM 749 N N . MET A 1 95 ? 19.714 4.048 10.123 1.00 50.44 95 MET A N 1
ATOM 750 C CA . MET A 1 95 ? 19.832 3.898 8.674 1.00 50.44 95 MET A CA 1
ATOM 751 C C . MET A 1 95 ? 20.687 2.669 8.336 1.00 50.44 95 MET A C 1
ATOM 753 O O . MET A 1 95 ? 21.856 2.611 8.715 1.00 50.44 95 MET A O 1
ATOM 757 N N . CYS A 1 96 ? 20.151 1.716 7.570 1.00 49.66 96 CYS A N 1
ATOM 758 C CA . CYS A 1 96 ? 21.004 0.784 6.833 1.00 49.66 96 CYS A CA 1
ATOM 759 C C . CYS A 1 96 ? 21.690 1.557 5.700 1.00 49.66 96 CYS A C 1
ATOM 761 O O . CYS A 1 96 ? 21.037 1.959 4.733 1.00 49.66 96 CYS A O 1
ATOM 763 N N . GLU A 1 97 ? 23.000 1.769 5.825 1.00 39.00 97 GLU A N 1
ATOM 764 C CA . GLU A 1 97 ? 23.845 2.201 4.714 1.00 39.00 97 GLU A CA 1
ATOM 765 C C . GLU A 1 97 ? 23.829 1.109 3.639 1.00 39.00 97 GLU A C 1
ATOM 767 O O . GLU A 1 97 ? 24.229 -0.030 3.878 1.00 39.00 97 GLU A O 1
ATOM 772 N N . VAL A 1 98 ? 23.304 1.442 2.461 1.00 43.56 98 VAL A N 1
ATOM 773 C CA . VAL A 1 98 ? 23.373 0.565 1.290 1.00 43.56 98 VAL A CA 1
ATOM 774 C C . VAL A 1 98 ? 24.681 0.897 0.573 1.00 43.56 98 VAL A C 1
ATOM 776 O O . VAL A 1 98 ? 24.863 2.043 0.158 1.00 43.56 98 VAL A O 1
ATOM 779 N N . LEU A 1 99 ? 25.579 -0.092 0.509 1.00 34.66 99 LEU A N 1
ATOM 780 C CA . LEU A 1 99 ? 26.840 -0.085 -0.246 1.00 34.66 99 LEU A CA 1
ATOM 781 C C . LEU A 1 99 ? 26.621 0.126 -1.749 1.00 34.66 99 LEU A C 1
ATOM 783 O O . LEU A 1 99 ? 25.636 -0.437 -2.282 1.00 34.66 99 LEU A O 1
#